Protein AF-A1SYW6-F1 (afdb_monomer_lite)

Organism: Psychromonas ingrahamii (strain DSM 17664 / CCUG 51855 / 37) (NCBI:txid357804)

Sequence (135 aa):
MPYLNKFKIRVLLLFGLIYPLYANTCDLEFDGSEFLEASYSKGISPGSTCYEINISKNLFFAFPDKPCELTFARSGWLNDGWDFKGIQGSGTFSTKISDTDFIVIIDATGGFRLNSIMLHSDADNCENTTLETVL

Structure (mmCIF, N/CA/C/O backbone):
data_AF-A1SYW6-F1
#
_entry.id   AF-A1SYW6-F1
#
loop_
_atom_site.group_PDB
_atom_site.id
_atom_site.type_symbol
_atom_site.label_atom_id
_atom_site.label_alt_id
_atom_site.label_comp_id
_atom_site.label_asym_id
_atom_site.label_entity_id
_atom_site.label_seq_id
_atom_site.pdbx_PDB_ins_code
_atom_site.Cartn_x
_atom_site.Cartn_y
_atom_site.Cartn_z
_atom_site.occupancy
_atom_site.B_iso_or_equiv
_atom_site.auth_seq_id
_atom_site.auth_comp_id
_atom_site.auth_asym_id
_atom_site.auth_atom_id
_atom_site.pdbx_PDB_model_num
ATOM 1 N N . MET A 1 1 ? 45.522 -65.855 -5.539 1.00 31.45 1 MET A N 1
ATOM 2 C CA . MET A 1 1 ? 46.461 -64.758 -5.877 1.00 31.45 1 MET A CA 1
ATOM 3 C C . MET A 1 1 ? 45.923 -64.012 -7.094 1.00 31.45 1 MET A C 1
ATOM 5 O O . MET A 1 1 ? 45.259 -64.648 -7.900 1.00 31.45 1 MET A O 1
ATOM 9 N N . PRO A 1 2 ? 46.063 -62.679 -7.146 1.00 42.75 2 PRO A N 1
ATOM 10 C CA . PRO A 1 2 ? 44.957 -61.768 -7.451 1.00 42.75 2 PRO A CA 1
ATOM 11 C C . PRO A 1 2 ? 45.132 -61.017 -8.776 1.00 42.75 2 PRO A C 1
ATOM 13 O O . PRO A 1 2 ? 46.255 -60.731 -9.156 1.00 42.75 2 PRO A O 1
ATOM 16 N N . TYR A 1 3 ? 44.035 -60.566 -9.389 1.00 38.16 3 TYR A N 1
ATOM 17 C CA . TYR A 1 3 ? 44.043 -59.358 -10.223 1.00 38.16 3 TYR A CA 1
ATOM 18 C C . TYR A 1 3 ? 42.747 -58.570 -9.985 1.00 38.16 3 TYR A C 1
ATOM 20 O O . TYR A 1 3 ? 41.747 -58.730 -10.677 1.00 38.16 3 TYR A O 1
ATOM 28 N N . LEU A 1 4 ? 42.771 -57.722 -8.949 1.00 38.44 4 LEU A N 1
ATOM 29 C CA . LEU A 1 4 ? 41.815 -56.627 -8.787 1.00 38.44 4 LEU A CA 1
ATOM 30 C C . LEU A 1 4 ? 42.115 -55.583 -9.869 1.00 38.44 4 LEU A C 1
ATOM 32 O O . LEU A 1 4 ? 43.133 -54.889 -9.809 1.00 38.44 4 LEU A O 1
ATOM 36 N N . ASN A 1 5 ? 41.227 -55.469 -10.852 1.00 40.34 5 ASN A N 1
ATOM 37 C CA . ASN A 1 5 ? 41.305 -54.434 -11.871 1.00 40.34 5 ASN A CA 1
ATOM 38 C C . ASN A 1 5 ? 40.892 -53.089 -11.250 1.00 40.34 5 ASN A C 1
ATOM 40 O O . ASN A 1 5 ? 39.724 -52.853 -10.943 1.00 40.34 5 ASN 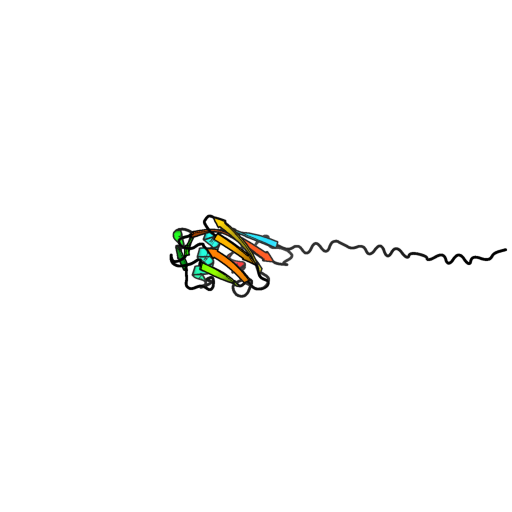A O 1
ATOM 44 N N . LYS A 1 6 ? 41.873 -52.209 -11.026 1.00 42.88 6 LYS A N 1
ATOM 45 C CA . LYS A 1 6 ? 41.666 -50.832 -10.563 1.00 42.88 6 LYS A CA 1
ATOM 46 C C . LYS A 1 6 ? 41.071 -50.001 -11.704 1.00 42.88 6 LYS A C 1
ATOM 48 O O . LYS A 1 6 ? 41.814 -49.427 -12.498 1.00 42.88 6 LYS A O 1
ATOM 53 N N . PHE A 1 7 ? 39.746 -49.895 -11.775 1.00 42.28 7 PHE A N 1
ATOM 54 C CA . PHE A 1 7 ? 39.101 -48.867 -12.591 1.00 42.28 7 PHE A CA 1
ATOM 55 C C . PHE A 1 7 ? 39.362 -47.494 -11.958 1.00 42.28 7 PHE A C 1
ATOM 57 O O . PHE A 1 7 ? 38.773 -47.121 -10.947 1.00 42.28 7 PHE A O 1
ATOM 64 N N . LYS A 1 8 ? 40.300 -46.745 -12.546 1.00 39.75 8 LYS A N 1
ATOM 65 C CA . LYS A 1 8 ? 40.496 -45.320 -12.267 1.00 39.75 8 LYS A CA 1
ATOM 66 C C . LYS A 1 8 ? 39.303 -44.554 -12.842 1.00 39.75 8 LYS A C 1
ATOM 68 O O . LYS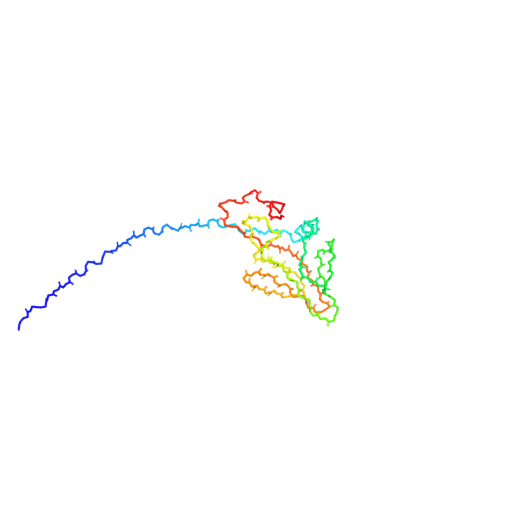 A 1 8 ? 39.295 -44.234 -14.027 1.00 39.75 8 LYS A O 1
ATOM 73 N N . ILE A 1 9 ? 38.316 -44.246 -12.006 1.00 48.34 9 ILE A N 1
ATOM 74 C CA . ILE A 1 9 ? 37.305 -43.233 -12.321 1.00 48.34 9 ILE A CA 1
ATOM 75 C C . ILE A 1 9 ? 38.034 -41.886 -12.339 1.00 48.34 9 ILE A C 1
ATOM 77 O O . ILE A 1 9 ? 38.449 -41.374 -11.301 1.00 48.34 9 ILE A O 1
ATOM 81 N N . ARG A 1 10 ? 38.256 -41.331 -13.535 1.00 44.59 10 ARG A N 1
ATOM 82 C CA . ARG A 1 10 ? 38.639 -39.925 -13.681 1.00 44.59 10 ARG A CA 1
ATOM 83 C C . ARG A 1 10 ? 37.391 -39.099 -13.391 1.00 44.59 10 ARG A C 1
ATOM 85 O O . ARG A 1 10 ? 36.528 -38.974 -14.252 1.00 44.59 10 ARG A O 1
ATOM 92 N N . VAL A 1 11 ? 37.289 -38.568 -12.176 1.00 45.53 11 VAL A N 1
ATOM 93 C CA . VAL A 1 11 ? 36.328 -37.508 -11.861 1.00 45.53 11 VAL A CA 1
ATOM 94 C C . VAL A 1 11 ? 36.771 -36.281 -12.653 1.00 45.53 11 VAL A C 1
ATOM 96 O O . VAL A 1 11 ? 37.758 -35.631 -12.312 1.00 45.53 11 VAL A O 1
ATOM 99 N N . LEU A 1 12 ? 36.097 -36.025 -13.773 1.00 43.56 12 LEU A N 1
ATOM 100 C CA . LEU A 1 12 ? 36.239 -34.781 -14.514 1.00 43.56 12 LEU A CA 1
ATOM 101 C C . LEU A 1 12 ? 35.531 -33.707 -13.675 1.00 43.56 12 LEU A C 1
ATOM 103 O O . LEU A 1 12 ? 34.309 -33.593 -13.705 1.00 43.56 12 LEU A O 1
ATOM 107 N N . LEU A 1 13 ? 36.294 -32.979 -12.858 1.00 44.84 13 LEU A N 1
ATOM 108 C CA . LEU A 1 13 ? 35.825 -31.758 -12.208 1.00 44.84 13 LEU A CA 1
ATOM 109 C C . LEU A 1 13 ? 35.569 -30.724 -13.310 1.00 44.84 13 LEU A C 1
ATOM 111 O O . LEU A 1 13 ? 36.469 -29.993 -13.718 1.00 44.84 13 LEU A O 1
ATOM 115 N N . LEU A 1 14 ? 34.339 -30.701 -13.823 1.00 47.22 14 LEU A N 1
ATOM 116 C CA . LEU A 1 14 ? 33.790 -29.537 -14.503 1.00 47.22 14 LEU A CA 1
ATOM 117 C C . LEU A 1 14 ? 33.709 -28.429 -13.450 1.00 47.22 14 LEU A C 1
ATOM 119 O O . LEU A 1 14 ? 32.717 -28.298 -12.739 1.00 47.22 14 LEU A O 1
ATOM 123 N N . PHE A 1 15 ? 34.782 -27.647 -13.336 1.00 47.81 15 PHE A N 1
ATOM 124 C CA . PHE A 1 15 ? 34.717 -26.300 -12.786 1.00 47.81 15 PHE A CA 1
ATOM 125 C C . PHE A 1 15 ? 33.886 -25.469 -13.763 1.00 47.81 15 PHE A C 1
ATOM 127 O O . PHE A 1 15 ? 34.411 -24.725 -14.588 1.00 47.81 15 PHE A O 1
ATOM 134 N N . GLY A 1 16 ? 32.567 -25.661 -13.716 1.00 46.59 16 GLY A N 1
ATOM 135 C CA . GLY A 1 16 ? 31.647 -24.658 -14.202 1.00 46.59 16 GLY A CA 1
ATOM 136 C C . GLY A 1 16 ? 31.947 -23.404 -13.402 1.00 46.59 16 GLY A C 1
ATOM 137 O O . GLY A 1 16 ? 31.764 -23.387 -12.186 1.00 46.59 16 GLY A O 1
ATOM 138 N N . LEU A 1 17 ? 32.478 -22.389 -14.077 1.00 43.84 17 LEU A N 1
ATOM 139 C CA . LEU A 1 17 ? 32.400 -21.012 -13.623 1.00 43.84 17 LEU A CA 1
ATOM 140 C C . LEU A 1 17 ? 30.913 -20.714 -13.427 1.00 43.84 17 LEU A C 1
ATOM 142 O O . LEU A 1 17 ? 30.220 -20.314 -14.359 1.00 43.84 17 LEU A O 1
ATOM 146 N N . ILE A 1 18 ? 30.406 -20.974 -12.224 1.00 55.03 18 ILE A N 1
ATOM 147 C CA . ILE A 1 18 ? 29.165 -20.378 -11.759 1.00 55.03 18 ILE A CA 1
ATOM 148 C C . ILE A 1 18 ? 29.550 -18.922 -11.528 1.00 55.03 18 ILE A C 1
ATOM 150 O O . ILE A 1 18 ? 29.971 -18.541 -10.438 1.00 55.03 18 ILE A O 1
ATOM 154 N N . TYR A 1 19 ? 29.520 -18.124 -12.595 1.00 44.75 19 TYR A N 1
ATOM 155 C CA . TYR A 1 19 ? 29.407 -16.690 -12.415 1.00 44.75 19 TYR A CA 1
ATOM 156 C C . TYR A 1 19 ? 28.160 -16.498 -11.554 1.00 44.75 19 TYR A C 1
ATOM 158 O O . TYR A 1 19 ? 27.106 -17.027 -11.927 1.00 44.75 19 TYR A O 1
ATOM 166 N N . PRO A 1 20 ? 28.243 -15.824 -10.395 1.00 45.50 20 PRO A N 1
ATOM 167 C CA . PRO A 1 20 ? 27.033 -15.335 -9.777 1.00 45.50 20 PRO A CA 1
ATOM 168 C C . PRO A 1 20 ? 26.398 -14.418 -10.821 1.00 45.50 20 PRO A C 1
ATOM 170 O O . PRO A 1 20 ? 26.920 -13.345 -11.122 1.00 45.50 20 PRO A O 1
ATOM 173 N N . LEU A 1 21 ? 25.318 -14.889 -11.444 1.00 46.44 21 LEU A N 1
ATOM 174 C CA . LEU A 1 21 ? 24.348 -14.013 -12.072 1.00 46.44 21 LEU A CA 1
ATOM 175 C C . LEU A 1 21 ? 23.796 -13.195 -10.908 1.00 46.44 21 LEU A C 1
ATOM 177 O O . LEU A 1 21 ? 22.861 -13.615 -10.232 1.00 46.44 21 LEU A O 1
ATOM 181 N N . TYR A 1 22 ? 24.462 -12.086 -10.595 1.00 47.91 22 TYR A N 1
ATOM 182 C CA . TYR A 1 22 ? 23.847 -11.014 -9.843 1.00 47.91 22 TYR A CA 1
ATOM 183 C C . TYR A 1 22 ? 22.736 -10.507 -10.756 1.00 47.91 22 TYR A C 1
ATOM 185 O O . TYR A 1 22 ? 22.972 -9.667 -11.618 1.00 47.91 22 TYR A O 1
ATOM 193 N N . ALA A 1 23 ? 21.556 -11.117 -10.650 1.00 52.03 23 ALA A N 1
ATOM 194 C CA . ALA A 1 23 ? 20.339 -10.455 -11.067 1.00 52.03 23 ALA A CA 1
ATOM 195 C C . ALA A 1 23 ? 20.288 -9.200 -10.199 1.00 52.03 23 ALA A C 1
ATOM 197 O O . ALA A 1 23 ? 20.143 -9.292 -8.977 1.00 52.03 23 ALA A O 1
ATOM 198 N N . ASN A 1 24 ? 20.582 -8.053 -10.803 1.00 66.56 24 ASN A N 1
ATOM 199 C CA . ASN A 1 24 ? 20.437 -6.783 -10.124 1.00 66.56 24 ASN A CA 1
ATOM 200 C C . ASN A 1 24 ? 18.934 -6.589 -9.977 1.00 66.56 24 ASN A C 1
ATOM 202 O O . ASN A 1 24 ? 18.261 -6.209 -10.921 1.00 66.56 24 ASN A O 1
ATOM 206 N N . THR A 1 25 ? 18.402 -6.960 -8.821 1.00 80.69 25 THR A N 1
ATOM 207 C CA . THR A 1 25 ? 17.014 -6.689 -8.482 1.00 80.69 25 THR A CA 1
ATOM 208 C C . THR A 1 25 ? 16.949 -5.377 -7.724 1.00 80.69 25 THR A C 1
ATOM 210 O O . THR A 1 25 ? 17.747 -5.148 -6.810 1.00 80.69 25 THR A O 1
ATOM 213 N N . CYS A 1 26 ? 15.976 -4.545 -8.052 1.00 88.44 26 CYS A N 1
ATOM 214 C CA . CYS A 1 26 ? 15.708 -3.312 -7.341 1.00 88.44 26 CYS A CA 1
ATOM 215 C C . CYS A 1 26 ? 14.625 -3.540 -6.297 1.00 88.44 26 CYS A C 1
ATOM 217 O O . CYS A 1 26 ? 13.491 -3.851 -6.645 1.00 88.44 26 CYS A O 1
ATOM 219 N N . ASP A 1 27 ? 14.956 -3.320 -5.029 1.00 91.25 27 ASP A N 1
ATOM 220 C CA . ASP A 1 27 ? 13.958 -3.079 -3.994 1.00 91.25 27 ASP A CA 1
ATOM 221 C C . ASP A 1 27 ? 13.951 -1.581 -3.693 1.00 91.25 27 ASP A C 1
ATOM 223 O O . ASP A 1 27 ? 14.961 -1.036 -3.243 1.00 91.25 27 ASP A O 1
ATOM 227 N N . LEU A 1 28 ? 12.828 -0.916 -3.951 1.00 92.88 28 LEU A N 1
ATOM 228 C CA . LEU A 1 28 ? 12.650 0.502 -3.663 1.00 92.88 28 LEU A CA 1
ATOM 229 C C . LEU A 1 28 ? 11.616 0.688 -2.563 1.00 92.88 28 LEU A C 1
ATOM 231 O O . LEU A 1 28 ? 10.537 0.097 -2.600 1.00 92.88 28 LEU A O 1
ATOM 235 N N . GLU A 1 29 ? 11.955 1.532 -1.597 1.00 94.69 29 GLU A N 1
ATOM 236 C CA . GLU A 1 29 ? 11.057 1.955 -0.533 1.00 94.69 29 GLU A CA 1
ATOM 237 C C . GLU A 1 29 ? 10.559 3.372 -0.832 1.00 94.69 29 GLU A C 1
ATOM 239 O O . GLU A 1 29 ? 11.360 4.284 -1.036 1.00 94.69 29 GLU A O 1
ATOM 244 N N . PHE A 1 30 ? 9.240 3.549 -0.866 1.00 94.44 30 PHE A N 1
ATOM 245 C CA . PHE A 1 30 ? 8.594 4.847 -1.059 1.00 94.44 30 PHE A CA 1
ATOM 246 C C . PHE A 1 30 ? 7.854 5.268 0.209 1.00 94.44 30 PHE A C 1
ATOM 248 O O . PHE A 1 30 ? 7.339 4.416 0.944 1.00 94.44 30 PHE A O 1
ATOM 255 N N . ASP A 1 31 ? 7.777 6.581 0.448 1.00 95.44 31 ASP A N 1
ATOM 256 C CA . ASP A 1 31 ? 6.991 7.136 1.549 1.00 95.44 31 ASP A CA 1
ATOM 257 C C . ASP A 1 31 ? 5.520 6.743 1.394 1.00 95.44 31 ASP A C 1
ATOM 259 O O . ASP A 1 31 ? 4.919 6.842 0.321 1.00 95.44 31 ASP A O 1
ATOM 263 N N . GLY A 1 32 ? 4.931 6.265 2.485 1.00 92.75 32 GLY A N 1
ATOM 264 C CA . GLY A 1 32 ? 3.572 5.754 2.472 1.00 92.75 32 GLY A CA 1
ATOM 265 C C . GLY A 1 32 ? 2.506 6.825 2.248 1.00 92.75 32 GLY A C 1
ATOM 266 O O . GLY A 1 32 ? 1.461 6.528 1.672 1.00 92.75 32 GLY A O 1
ATOM 267 N N . SER A 1 33 ? 2.765 8.067 2.659 1.00 92.69 33 SER A N 1
ATOM 268 C CA . SER A 1 33 ? 1.849 9.191 2.442 1.00 92.69 33 SER A CA 1
ATOM 269 C C . SER A 1 33 ? 1.860 9.596 0.969 1.00 92.69 33 SER A C 1
ATOM 271 O O . SER A 1 33 ? 0.794 9.719 0.368 1.00 92.69 33 SER A O 1
ATOM 273 N N . GLU A 1 34 ? 3.050 9.713 0.370 1.00 93.50 34 GLU A N 1
ATOM 274 C CA . GLU A 1 34 ? 3.206 9.987 -1.067 1.00 93.50 34 GLU A CA 1
ATOM 275 C C . GLU A 1 34 ? 2.561 8.886 -1.917 1.00 93.50 34 GLU A C 1
ATOM 277 O O . GLU A 1 34 ? 1.802 9.168 -2.848 1.00 93.50 34 GLU A O 1
ATOM 282 N N . PHE A 1 35 ? 2.797 7.621 -1.553 1.00 91.88 35 PHE A N 1
ATOM 283 C CA . PHE A 1 35 ? 2.160 6.470 -2.185 1.00 91.88 35 PHE A CA 1
ATOM 284 C C . PHE A 1 35 ? 0.634 6.551 -2.138 1.00 91.88 35 PHE A C 1
ATOM 286 O O . PHE A 1 35 ? -0.038 6.324 -3.149 1.00 91.88 35 PHE A O 1
ATOM 293 N N . LEU A 1 36 ? 0.082 6.860 -0.964 1.00 90.69 36 LEU A N 1
ATOM 294 C CA . LEU A 1 36 ? -1.357 6.930 -0.751 1.00 90.69 36 LEU A CA 1
ATOM 295 C C . LEU A 1 36 ? -1.999 8.044 -1.582 1.00 90.69 36 LEU A C 1
ATOM 297 O O . LEU A 1 36 ? -3.029 7.817 -2.218 1.00 90.69 36 LEU A O 1
ATOM 301 N N . GLU A 1 37 ? -1.388 9.227 -1.601 1.00 91.69 37 GLU A N 1
ATOM 302 C CA . GLU A 1 37 ? -1.852 10.363 -2.398 1.00 91.69 37 GLU A CA 1
ATOM 303 C C . GLU A 1 37 ? -1.820 10.049 -3.899 1.00 91.69 37 GLU A C 1
ATOM 305 O O . GLU A 1 37 ? -2.823 10.240 -4.596 1.00 91.69 37 GLU A O 1
ATOM 310 N N . ALA A 1 38 ? -0.703 9.504 -4.391 1.00 91.56 38 ALA A N 1
ATOM 311 C CA . ALA A 1 38 ? -0.545 9.147 -5.796 1.00 91.5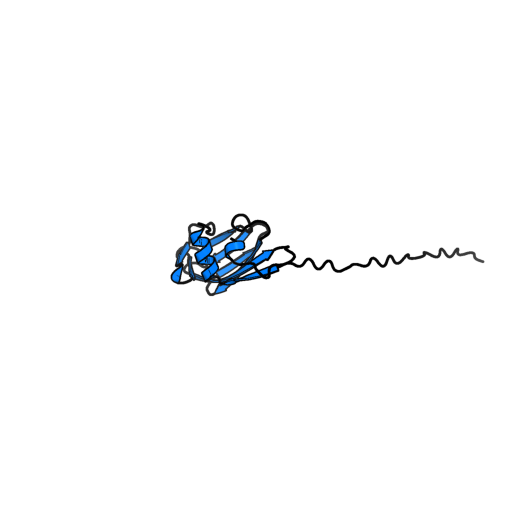6 38 ALA A CA 1
ATOM 312 C C . ALA A 1 38 ? -1.544 8.059 -6.222 1.00 91.56 38 ALA A C 1
ATOM 314 O O . ALA A 1 38 ? -2.235 8.218 -7.232 1.00 91.56 38 ALA A O 1
ATOM 315 N N . SER A 1 39 ? -1.692 7.002 -5.419 1.00 88.31 39 SER A N 1
ATOM 316 C CA . SER A 1 39 ? -2.640 5.909 -5.672 1.00 88.31 39 SER A CA 1
ATOM 317 C C . SER A 1 39 ? -4.079 6.415 -5.721 1.00 88.31 39 SER A C 1
ATOM 319 O O . SER A 1 39 ? -4.804 6.129 -6.675 1.00 88.31 39 SER A O 1
ATOM 321 N N . TYR A 1 40 ? -4.476 7.247 -4.752 1.00 87.69 40 TYR A N 1
ATOM 322 C CA . TYR A 1 40 ? -5.815 7.831 -4.711 1.00 87.69 40 TYR A CA 1
ATOM 323 C C . TYR A 1 40 ? -6.095 8.704 -5.943 1.00 87.69 40 TYR A C 1
ATOM 325 O O . TYR A 1 40 ? -7.170 8.605 -6.534 1.00 87.69 40 TYR A O 1
ATOM 333 N N . SER A 1 41 ? -5.117 9.504 -6.387 1.00 89.75 41 SER A N 1
ATOM 334 C CA . SER A 1 41 ? -5.250 10.333 -7.595 1.00 89.75 41 SER A CA 1
ATOM 335 C C . SER A 1 41 ? -5.449 9.511 -8.878 1.00 89.75 41 SER A C 1
ATOM 337 O O . SER A 1 41 ? -6.143 9.953 -9.794 1.00 89.75 41 SER A O 1
ATOM 339 N N . LYS A 1 42 ? -4.895 8.292 -8.916 1.00 88.81 42 LYS A N 1
ATOM 340 C CA . LYS A 1 42 ? -5.019 7.324 -10.015 1.00 88.81 42 LYS A CA 1
ATOM 341 C C . LYS A 1 42 ? -6.234 6.395 -9.882 1.00 88.81 42 LYS A C 1
ATOM 343 O O . LYS A 1 42 ? -6.453 5.552 -10.747 1.00 88.81 42 LYS A O 1
ATOM 348 N N . GLY A 1 43 ? -7.037 6.536 -8.823 1.00 86.94 43 GLY A N 1
ATOM 349 C CA . GLY A 1 43 ? -8.169 5.646 -8.545 1.00 86.94 43 GLY A CA 1
ATOM 350 C C . GLY A 1 43 ? -7.757 4.238 -8.100 1.00 86.94 43 GLY A C 1
ATOM 351 O O . GLY A 1 43 ? -8.576 3.320 -8.134 1.00 86.94 43 GLY A O 1
ATOM 352 N N . ILE A 1 44 ? -6.503 4.060 -7.678 1.00 86.19 44 ILE A N 1
ATOM 353 C CA . ILE A 1 44 ? -5.984 2.808 -7.133 1.00 86.19 44 ILE A CA 1
ATOM 354 C C . ILE A 1 44 ? -6.341 2.760 -5.648 1.00 86.19 44 ILE A C 1
ATOM 356 O O . ILE A 1 44 ? -5.970 3.633 -4.864 1.00 86.19 44 ILE A O 1
ATOM 360 N N . SER A 1 45 ? -7.077 1.726 -5.253 1.00 81.88 45 SER A N 1
ATOM 361 C CA . SER A 1 45 ? -7.459 1.489 -3.862 1.00 81.88 45 SER A CA 1
ATOM 362 C C . SER A 1 45 ? -7.474 -0.010 -3.574 1.00 81.88 45 SER A C 1
ATOM 364 O O . SER A 1 45 ? -7.748 -0.799 -4.483 1.00 81.88 45 SER A O 1
ATOM 366 N N . PRO A 1 46 ? -7.178 -0.430 -2.333 1.00 86.19 46 PRO A N 1
ATOM 367 C CA . PRO A 1 46 ? -7.321 -1.827 -1.971 1.00 86.19 46 PRO A CA 1
ATOM 368 C C . PRO A 1 46 ? -8.791 -2.246 -2.030 1.00 86.19 46 PRO A C 1
ATOM 370 O O . PRO A 1 46 ? -9.697 -1.489 -1.663 1.00 86.19 46 PRO A O 1
ATOM 373 N N . GLY A 1 47 ? -9.019 -3.486 -2.453 1.00 84.38 47 GLY A N 1
ATOM 374 C CA . GLY A 1 47 ? -10.347 -4.078 -2.498 1.00 84.38 47 GLY A CA 1
ATOM 375 C C . GLY A 1 47 ? -10.865 -4.332 -1.088 1.00 84.38 47 GLY A C 1
ATOM 376 O O . GLY A 1 47 ? -10.383 -5.240 -0.417 1.00 84.38 47 GLY A O 1
ATOM 377 N N . SER A 1 48 ? -11.829 -3.526 -0.634 1.00 83.62 48 SER A N 1
ATOM 378 C CA . SER A 1 48 ? -12.585 -3.744 0.604 1.00 83.62 48 SER A CA 1
ATOM 379 C C . SER A 1 48 ? -13.735 -2.739 0.745 1.00 83.62 48 SER A C 1
ATOM 381 O O . SER A 1 48 ? -13.727 -1.686 0.113 1.00 83.62 48 SER A O 1
ATOM 383 N N . THR A 1 49 ? -14.717 -3.035 1.601 1.00 83.00 49 THR A N 1
ATOM 384 C CA . THR A 1 49 ? -15.834 -2.122 1.929 1.00 83.00 49 THR A CA 1
ATOM 385 C C . THR A 1 49 ? -15.946 -1.819 3.425 1.00 83.00 49 THR A C 1
ATOM 387 O O . THR A 1 49 ? -16.929 -1.221 3.853 1.00 83.00 49 THR A O 1
ATOM 390 N N . CYS A 1 50 ? -15.001 -2.289 4.246 1.00 88.94 50 CYS A N 1
ATOM 391 C CA . CYS A 1 50 ? -15.066 -2.193 5.711 1.00 88.94 50 CYS A CA 1
ATOM 392 C C . CYS A 1 50 ? -14.121 -1.145 6.314 1.00 88.94 50 CYS A C 1
ATOM 394 O O . CYS A 1 50 ? -13.853 -1.184 7.517 1.00 88.94 50 CYS A O 1
ATOM 396 N N . TYR A 1 51 ? -13.604 -0.243 5.483 1.00 90.25 51 TYR A N 1
ATOM 397 C CA . TYR A 1 51 ? -12.642 0.770 5.880 1.00 90.25 51 TYR A CA 1
ATOM 398 C C . TYR A 1 51 ? -12.966 2.127 5.277 1.00 90.25 51 TYR A C 1
ATOM 400 O O . TYR A 1 51 ? -13.649 2.234 4.259 1.00 90.25 51 TYR A O 1
ATOM 408 N N . GLU A 1 52 ? -12.390 3.147 5.888 1.00 90.19 52 GLU A N 1
ATOM 409 C CA . GLU A 1 52 ? -12.290 4.487 5.336 1.00 90.19 52 GLU A CA 1
ATOM 410 C C . GLU A 1 52 ? -10.831 4.950 5.387 1.00 90.19 52 GLU A C 1
ATOM 412 O O . GLU A 1 52 ? -10.020 4.470 6.190 1.00 90.19 52 GLU A O 1
ATOM 417 N N . ILE A 1 53 ? -10.498 5.899 4.511 1.00 89.94 53 ILE A N 1
ATOM 418 C CA . ILE A 1 53 ? -9.165 6.491 4.425 1.00 89.94 53 ILE A CA 1
ATOM 419 C C . ILE A 1 53 ? -9.260 7.987 4.694 1.00 89.94 53 ILE A C 1
ATOM 421 O O . ILE A 1 53 ? -10.035 8.706 4.066 1.00 89.94 53 ILE A O 1
ATOM 425 N N . ASN A 1 54 ? -8.403 8.476 5.582 1.00 91.56 54 ASN A N 1
ATOM 426 C CA . ASN A 1 54 ? -8.115 9.890 5.728 1.00 91.56 54 ASN A CA 1
ATOM 427 C C . ASN A 1 54 ? -6.747 10.189 5.101 1.00 91.56 54 ASN A C 1
ATOM 429 O O . ASN A 1 54 ? -5.714 10.010 5.749 1.00 91.56 54 ASN A O 1
ATOM 433 N N . ILE A 1 55 ? -6.759 10.635 3.840 1.00 89.19 55 ILE A N 1
ATOM 434 C CA . ILE A 1 55 ? -5.551 10.883 3.034 1.00 89.19 55 ILE A CA 1
ATOM 435 C C . ILE A 1 55 ? -4.617 11.888 3.718 1.00 89.19 55 ILE A C 1
ATOM 437 O O . ILE A 1 55 ? -3.446 11.593 3.920 1.00 89.19 55 ILE A O 1
ATOM 441 N N . SER A 1 56 ? -5.144 13.021 4.196 1.00 88.81 56 SER A N 1
ATOM 442 C CA . SER A 1 56 ? -4.330 14.074 4.827 1.00 88.81 56 SER A CA 1
ATOM 443 C C . SER A 1 56 ? -3.685 13.665 6.153 1.00 88.81 56 SER A C 1
ATOM 445 O O . SER A 1 56 ? -2.779 14.340 6.638 1.00 88.81 56 SER A O 1
ATOM 447 N N . LYS A 1 57 ? -4.155 12.575 6.766 1.00 90.06 57 LYS A N 1
ATOM 448 C CA . LYS A 1 57 ? -3.579 11.995 7.985 1.00 90.06 57 LYS A CA 1
ATOM 449 C C . LYS A 1 57 ? -2.838 10.687 7.736 1.00 90.06 57 LYS A C 1
ATOM 451 O O . LYS A 1 57 ? -2.382 10.097 8.719 1.00 90.06 57 LYS A O 1
ATOM 456 N N . ASN A 1 58 ? -2.777 10.230 6.482 1.00 91.88 58 ASN A N 1
ATOM 457 C CA . ASN A 1 58 ? -2.251 8.928 6.095 1.00 91.88 58 ASN A CA 1
ATOM 458 C C . ASN A 1 58 ? -2.769 7.813 7.022 1.00 91.88 58 ASN A C 1
ATOM 460 O O . ASN A 1 58 ? -2.014 7.117 7.700 1.00 91.88 58 ASN A O 1
ATOM 464 N N . LEU A 1 59 ? -4.095 7.739 7.159 1.00 91.19 59 LEU A N 1
ATOM 465 C CA . LEU A 1 59 ? -4.751 6.865 8.126 1.00 91.19 59 LEU A CA 1
ATOM 466 C C . LEU A 1 59 ? -5.850 6.049 7.458 1.00 91.19 59 LEU A C 1
ATOM 468 O O . LEU A 1 59 ? -6.828 6.606 6.966 1.00 91.19 59 LEU A O 1
ATOM 472 N N . PHE A 1 60 ? -5.716 4.733 7.546 1.00 90.75 60 PHE A N 1
ATOM 473 C CA . PHE A 1 60 ? -6.772 3.767 7.284 1.00 90.75 60 PHE A CA 1
ATOM 474 C C . PHE A 1 60 ? -7.450 3.422 8.607 1.00 90.75 60 PHE A C 1
ATOM 476 O O . PHE A 1 60 ? -6.765 3.200 9.611 1.00 90.75 60 PHE A O 1
ATOM 483 N N . PHE A 1 61 ? -8.777 3.351 8.629 1.00 89.81 61 PHE A N 1
ATOM 484 C CA . PHE A 1 61 ? -9.517 2.916 9.810 1.00 89.81 61 PHE A CA 1
ATOM 485 C C . PHE A 1 61 ? -10.607 1.916 9.450 1.00 89.81 61 PHE A C 1
ATOM 487 O O . PHE A 1 61 ? -11.294 2.076 8.444 1.00 89.81 61 PHE A O 1
ATOM 494 N N . ALA A 1 62 ? -10.744 0.879 10.276 1.00 88.56 62 ALA A N 1
ATOM 495 C CA . ALA A 1 62 ? -11.777 -0.135 10.120 1.00 88.56 62 ALA A CA 1
ATOM 496 C C . ALA A 1 62 ? -13.074 0.299 10.813 1.00 88.56 62 ALA A C 1
ATOM 498 O O . ALA A 1 62 ? -13.050 0.910 11.886 1.00 88.56 62 ALA A O 1
ATOM 499 N N . PHE A 1 63 ? -14.216 -0.068 10.233 1.00 83.06 63 PHE A N 1
ATOM 500 C CA . PHE A 1 63 ? -15.505 0.080 10.904 1.00 83.06 63 PHE A CA 1
ATOM 501 C C . PHE A 1 63 ? -15.590 -0.807 12.163 1.00 83.06 63 PHE A C 1
ATOM 503 O O . PHE A 1 63 ? -14.966 -1.869 12.220 1.00 83.06 63 PHE A O 1
ATOM 510 N N . PRO A 1 64 ? -16.334 -0.379 13.200 1.00 71.62 64 PRO A N 1
ATOM 511 C CA . PRO A 1 64 ? -16.206 -0.907 14.563 1.00 71.62 64 PRO A CA 1
ATOM 512 C C . PRO A 1 64 ? -16.616 -2.377 14.743 1.00 71.62 64 PRO A C 1
ATOM 514 O O . PRO A 1 64 ? -16.276 -2.982 15.757 1.00 71.62 64 PRO A O 1
ATOM 517 N N . ASP A 1 65 ? -17.324 -2.962 13.781 1.00 78.50 65 ASP A N 1
ATOM 518 C CA . ASP A 1 65 ? -18.052 -4.215 13.994 1.00 78.50 65 ASP A CA 1
ATOM 519 C C . ASP A 1 65 ? -17.183 -5.472 13.815 1.00 78.50 65 ASP A C 1
ATOM 521 O O . ASP A 1 65 ? -17.522 -6.538 14.333 1.00 78.50 65 ASP A O 1
ATOM 525 N N . LYS A 1 66 ? -16.081 -5.380 13.055 1.00 83.88 66 LYS A N 1
ATOM 526 C CA . LYS A 1 66 ? -15.197 -6.515 12.737 1.00 83.88 66 LYS A CA 1
ATOM 527 C C . LYS A 1 66 ? -13.833 -6.057 12.207 1.00 83.88 66 LYS A C 1
ATOM 529 O O . LYS A 1 66 ? -13.741 -4.946 11.687 1.00 83.88 66 LYS A O 1
ATOM 534 N N . PRO A 1 67 ? -12.791 -6.911 12.279 1.00 89.38 67 PRO A N 1
ATOM 535 C CA . PRO A 1 67 ? -11.548 -6.667 11.560 1.00 89.38 67 PRO A CA 1
ATOM 536 C C . PRO A 1 67 ? -11.815 -6.443 10.071 1.00 89.38 67 PRO A C 1
ATOM 538 O O . PRO A 1 67 ? -12.708 -7.076 9.494 1.00 89.38 67 PRO A O 1
ATOM 541 N N . CYS A 1 68 ? -11.039 -5.555 9.459 1.00 92.31 68 CYS A N 1
ATOM 542 C CA . CYS A 1 68 ? -11.152 -5.251 8.044 1.00 92.31 68 CYS A CA 1
ATOM 543 C C . CYS A 1 68 ? -9.935 -5.752 7.277 1.00 92.31 68 CYS A C 1
ATOM 545 O O . CYS A 1 68 ? -8.807 -5.380 7.592 1.00 92.31 68 CYS A O 1
ATOM 547 N N . GLU A 1 69 ? -10.175 -6.579 6.264 1.00 93.19 69 GLU A N 1
ATOM 548 C CA . GLU A 1 69 ? -9.144 -7.025 5.333 1.00 93.19 69 GLU A CA 1
ATOM 549 C C . GLU A 1 69 ? -9.116 -6.071 4.133 1.00 93.19 69 GLU A C 1
ATOM 551 O O . GLU A 1 69 ? -10.141 -5.839 3.486 1.00 93.19 69 GLU A O 1
ATOM 556 N N . LEU A 1 70 ? -7.948 -5.490 3.872 1.00 90.81 70 LEU A N 1
ATOM 557 C CA . LEU A 1 70 ? -7.637 -4.681 2.701 1.00 90.81 70 LEU A CA 1
ATOM 558 C C . LEU A 1 70 ? -6.764 -5.517 1.778 1.00 90.81 70 LEU A C 1
ATOM 560 O O . LEU A 1 70 ? -5.625 -5.832 2.129 1.00 90.81 70 LEU A O 1
ATOM 564 N N . THR A 1 71 ? -7.289 -5.872 0.612 1.00 90.12 71 THR A N 1
ATOM 565 C CA . THR A 1 71 ? -6.547 -6.663 -0.370 1.00 90.12 71 THR A CA 1
ATOM 566 C C . THR A 1 71 ? -5.911 -5.743 -1.401 1.00 90.12 71 THR A C 1
ATOM 568 O O . THR A 1 71 ? -6.605 -5.060 -2.155 1.00 90.12 71 THR A O 1
ATOM 571 N N . PHE A 1 72 ? -4.585 -5.742 -1.439 1.00 85.81 72 PHE A N 1
ATOM 572 C CA . PHE A 1 72 ? -3.784 -5.133 -2.488 1.00 85.81 72 PHE A CA 1
ATOM 573 C C . PHE A 1 72 ? -3.367 -6.248 -3.440 1.00 85.81 72 PHE A C 1
ATOM 575 O O . PHE A 1 72 ? -2.658 -7.168 -3.031 1.00 85.81 72 PHE A O 1
ATOM 582 N N . ALA A 1 73 ? -3.806 -6.183 -4.696 1.00 82.50 73 ALA A N 1
ATOM 583 C CA . ALA A 1 73 ? -3.293 -7.101 -5.707 1.00 82.50 73 ALA A CA 1
ATOM 584 C C . ALA A 1 73 ? -1.769 -6.934 -5.801 1.00 82.50 73 ALA A C 1
ATOM 586 O O . ALA A 1 73 ? -1.255 -5.828 -5.650 1.00 82.50 73 ALA A O 1
ATOM 587 N N . ARG A 1 74 ? -1.017 -8.004 -6.026 1.00 81.25 74 A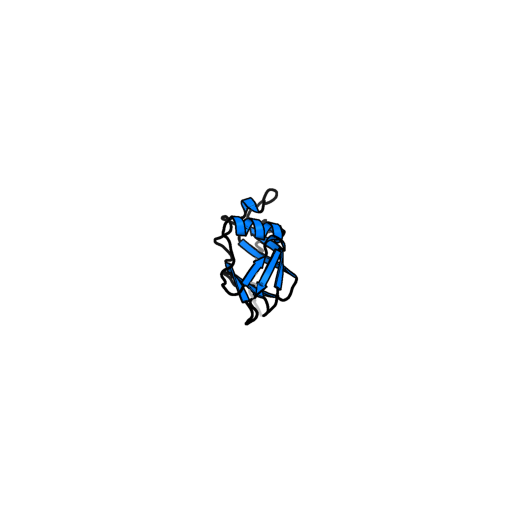RG A N 1
ATOM 588 C CA . ARG A 1 74 ? 0.444 -7.906 -6.148 1.00 81.25 74 ARG A CA 1
ATOM 589 C C . ARG A 1 74 ? 0.873 -7.219 -7.449 1.00 81.25 74 ARG A C 1
ATOM 591 O O . ARG A 1 74 ? 1.941 -6.614 -7.495 1.00 81.25 74 ARG A O 1
ATOM 598 N N . SER A 1 75 ? 0.008 -7.284 -8.462 1.00 75.88 75 SER A N 1
ATOM 599 C CA . SER A 1 75 ? 0.184 -6.713 -9.795 1.00 75.88 75 SER A CA 1
ATOM 600 C C . SER A 1 75 ? -1.133 -6.129 -10.334 1.00 75.88 75 SER A C 1
ATOM 602 O O . SER A 1 75 ? -2.204 -6.324 -9.756 1.00 75.88 75 SER A O 1
ATOM 604 N N . GLY A 1 76 ? -1.061 -5.382 -11.440 1.00 76.62 76 GLY A N 1
ATOM 605 C CA . GLY A 1 76 ? -2.235 -4.847 -12.150 1.00 76.62 76 GLY A CA 1
ATOM 606 C C . GLY A 1 76 ? -2.600 -3.390 -11.842 1.00 76.62 76 GLY A C 1
ATOM 607 O O . GLY A 1 76 ? -3.472 -2.836 -12.506 1.00 76.62 76 GLY A O 1
ATOM 608 N N . TRP A 1 77 ? -1.927 -2.762 -10.879 1.00 84.69 77 TRP A N 1
ATOM 609 C CA . TRP A 1 77 ? -1.991 -1.314 -10.614 1.00 84.69 77 TRP A CA 1
ATOM 610 C C . TRP A 1 77 ? -0.602 -0.653 -10.579 1.00 84.69 77 TRP A C 1
ATOM 612 O O . TRP A 1 77 ? -0.496 0.546 -10.345 1.00 84.69 77 TRP A O 1
ATOM 622 N N . LEU A 1 78 ? 0.444 -1.446 -10.819 1.00 88.81 78 LEU A N 1
ATOM 623 C CA . LEU A 1 78 ? 1.821 -1.018 -11.048 1.00 88.81 78 LEU A CA 1
ATOM 624 C C . LEU A 1 78 ? 2.114 -1.082 -12.553 1.00 88.81 78 LEU A C 1
ATOM 626 O O . LEU A 1 78 ? 1.525 -1.909 -13.256 1.00 88.81 78 LEU A O 1
ATOM 630 N N . ASN A 1 79 ? 3.037 -0.252 -13.034 1.00 89.44 79 ASN A N 1
ATOM 631 C CA . ASN A 1 79 ? 3.572 -0.348 -14.390 1.00 89.44 79 ASN A CA 1
ATOM 632 C C . ASN A 1 79 ? 4.319 -1.673 -14.602 1.00 89.44 79 ASN A C 1
ATOM 634 O O . ASN A 1 79 ? 4.836 -2.278 -13.660 1.00 89.44 79 ASN A O 1
ATOM 638 N N . ASP A 1 80 ? 4.400 -2.103 -15.863 1.00 86.00 80 ASP A N 1
ATOM 639 C CA . ASP A 1 80 ? 5.041 -3.361 -16.250 1.00 86.00 80 ASP A CA 1
ATOM 640 C C . ASP A 1 80 ? 6.463 -3.485 -15.671 1.00 86.00 80 ASP A C 1
ATOM 642 O O . ASP A 1 80 ? 7.284 -2.571 -15.778 1.00 86.00 80 ASP A O 1
ATOM 646 N N . GLY A 1 81 ? 6.760 -4.646 -15.080 1.00 87.25 81 GLY A N 1
ATOM 647 C CA . GLY A 1 81 ? 8.066 -4.948 -14.486 1.00 87.25 81 GLY A CA 1
ATOM 648 C C . GLY A 1 81 ? 8.222 -4.545 -13.018 1.00 87.25 81 GLY A C 1
ATOM 649 O O . GLY A 1 81 ? 9.322 -4.692 -12.482 1.00 87.25 81 GLY A O 1
ATOM 650 N N . TRP A 1 82 ? 7.153 -4.069 -12.373 1.00 90.06 82 TRP A N 1
ATOM 651 C CA . TRP A 1 82 ? 7.109 -3.801 -10.938 1.00 90.06 82 TRP A CA 1
ATOM 652 C C . TRP A 1 82 ? 6.129 -4.716 -10.216 1.00 90.06 82 TRP A C 1
ATOM 654 O O . TRP A 1 82 ? 4.991 -4.898 -10.643 1.00 90.06 82 TRP A O 1
ATOM 664 N N . ASP A 1 83 ? 6.567 -5.222 -9.070 1.00 89.19 83 ASP A N 1
ATOM 665 C CA . ASP A 1 83 ? 5.769 -6.031 -8.165 1.00 89.19 83 ASP A CA 1
ATOM 666 C C . ASP A 1 83 ? 5.711 -5.407 -6.778 1.00 89.19 83 ASP A C 1
ATOM 668 O O . ASP A 1 83 ? 6.685 -4.866 -6.245 1.00 89.19 83 ASP A O 1
ATOM 672 N N . PHE A 1 84 ? 4.560 -5.553 -6.137 1.00 88.94 84 PHE A N 1
ATOM 673 C CA . PHE A 1 84 ? 4.424 -5.209 -4.737 1.00 88.94 84 PHE A CA 1
ATOM 674 C C . PHE A 1 84 ? 5.177 -6.222 -3.851 1.00 88.94 84 PHE A C 1
ATOM 676 O O . PHE A 1 84 ? 4.989 -7.435 -3.984 1.00 88.94 84 PHE A O 1
ATOM 683 N N . LYS A 1 85 ? 5.993 -5.739 -2.901 1.00 88.56 85 LYS A N 1
ATOM 684 C CA . LYS A 1 85 ? 6.774 -6.590 -1.982 1.00 88.56 85 LYS A CA 1
ATOM 685 C C . LYS A 1 85 ? 6.302 -6.523 -0.530 1.00 88.56 85 LYS A C 1
ATOM 687 O O . LYS A 1 85 ? 6.331 -7.538 0.166 1.00 88.56 85 LYS A O 1
ATOM 692 N N . GLY A 1 86 ? 5.876 -5.358 -0.050 1.00 88.88 86 GLY A N 1
ATOM 693 C CA . GLY A 1 86 ? 5.403 -5.218 1.327 1.00 88.88 86 GLY A CA 1
ATOM 694 C C . GLY A 1 86 ? 5.038 -3.793 1.717 1.00 88.88 86 GLY A C 1
ATOM 695 O O . GLY A 1 86 ? 5.321 -2.846 0.992 1.00 88.88 86 GLY A O 1
ATOM 696 N N . ILE A 1 87 ? 4.444 -3.651 2.901 1.00 90.75 87 ILE A N 1
ATOM 697 C CA . ILE A 1 87 ? 4.265 -2.357 3.564 1.00 90.75 87 ILE A CA 1
ATOM 698 C C . ILE A 1 87 ? 4.888 -2.372 4.953 1.00 90.75 87 ILE A C 1
ATOM 700 O O . ILE A 1 87 ? 4.958 -3.416 5.608 1.00 90.75 87 ILE A O 1
ATOM 704 N N . GLN A 1 88 ? 5.226 -1.186 5.438 1.00 92.06 88 GLN A N 1
ATOM 705 C CA . GLN A 1 88 ? 5.474 -0.925 6.845 1.00 92.06 88 GLN A CA 1
ATOM 706 C C . GLN A 1 88 ? 4.514 0.143 7.348 1.00 92.06 88 GLN A C 1
ATOM 708 O O . GLN A 1 88 ? 4.079 1.030 6.614 1.00 92.06 88 GLN A O 1
ATOM 713 N N . GLY A 1 89 ? 4.200 0.092 8.634 1.00 92.44 89 GLY A N 1
ATOM 714 C CA . GLY A 1 89 ? 3.370 1.114 9.235 1.00 92.44 89 GLY A CA 1
ATOM 715 C C . GLY A 1 89 ? 3.187 0.950 10.724 1.00 92.44 89 GLY A C 1
ATOM 716 O O . GLY A 1 89 ? 3.828 0.119 11.367 1.00 92.44 89 GLY A O 1
ATOM 717 N N . SER A 1 90 ? 2.311 1.779 11.275 1.00 92.50 90 SER A N 1
ATOM 718 C CA . SER A 1 90 ? 2.038 1.839 12.708 1.00 92.50 90 SER A CA 1
ATOM 719 C C . SER A 1 90 ? 0.545 1.730 12.995 1.00 92.50 90 SER A C 1
ATOM 721 O O . SER A 1 90 ? -0.285 2.156 12.193 1.00 92.50 90 SER A O 1
ATOM 723 N N . GLY A 1 91 ? 0.203 1.168 14.154 1.00 90.81 91 GLY A N 1
ATOM 724 C CA . GLY A 1 91 ? -1.178 0.979 14.590 1.00 90.81 91 GLY A CA 1
ATOM 725 C C . GLY A 1 91 ? -1.483 -0.470 14.955 1.00 90.81 91 GLY A C 1
ATOM 726 O O . GLY A 1 91 ? -0.583 -1.237 15.292 1.00 90.81 91 GLY A O 1
ATOM 727 N N . THR A 1 92 ? -2.761 -0.825 14.901 1.00 90.62 92 THR A N 1
ATOM 728 C CA . THR A 1 92 ? -3.281 -2.157 15.243 1.00 90.62 92 THR A CA 1
ATOM 729 C C . THR A 1 92 ? -3.657 -2.886 13.960 1.00 90.62 92 THR A C 1
ATOM 731 O O . THR A 1 92 ? -4.796 -2.799 13.487 1.00 90.62 92 THR A O 1
ATOM 734 N N . PHE A 1 93 ? -2.662 -3.526 13.352 1.00 92.06 93 PHE A N 1
ATOM 735 C CA . PHE A 1 93 ? -2.831 -4.273 12.115 1.00 92.06 93 PHE A CA 1
ATOM 736 C C . PHE A 1 93 ? -1.908 -5.488 12.064 1.00 92.06 93 PHE A C 1
ATOM 738 O O . PHE A 1 93 ? -0.906 -5.572 12.775 1.00 92.06 93 PHE A O 1
ATOM 745 N N . SER A 1 94 ? -2.233 -6.412 11.171 1.00 91.44 94 SER A N 1
ATOM 746 C CA . SER A 1 94 ? -1.362 -7.511 10.763 1.00 91.44 94 SER A CA 1
ATOM 747 C C . SER A 1 94 ? -1.347 -7.630 9.242 1.00 91.44 94 SER A C 1
ATOM 749 O O . SER A 1 94 ? -2.177 -7.033 8.554 1.00 91.44 94 SER A O 1
ATOM 751 N N . THR A 1 95 ? -0.387 -8.374 8.701 1.00 91.62 95 THR A N 1
ATOM 752 C CA . THR A 1 95 ? -0.238 -8.565 7.255 1.00 91.62 95 THR A CA 1
ATOM 753 C C . THR A 1 95 ? -0.202 -10.047 6.907 1.00 91.62 95 THR A C 1
ATOM 755 O O . THR A 1 95 ? 0.296 -10.876 7.672 1.00 91.62 95 THR A O 1
ATOM 758 N N . LYS A 1 96 ? -0.753 -10.392 5.744 1.00 91.25 96 LYS A N 1
ATOM 759 C CA . LYS A 1 96 ? -0.645 -11.717 5.129 1.00 91.25 96 LYS A CA 1
ATOM 760 C C . LYS A 1 96 ? -0.209 -11.545 3.681 1.00 91.25 96 LYS A C 1
ATOM 762 O O . LYS A 1 96 ? -0.680 -10.641 3.000 1.00 91.25 96 LYS A O 1
ATOM 767 N N . ILE A 1 97 ? 0.672 -12.424 3.221 1.00 84.88 97 ILE A N 1
ATOM 768 C CA . ILE A 1 97 ? 1.180 -12.425 1.847 1.00 84.88 97 ILE A CA 1
ATOM 769 C C . ILE A 1 97 ? 0.743 -13.731 1.191 1.00 84.88 97 ILE A C 1
ATOM 771 O O . ILE A 1 97 ? 0.932 -14.800 1.775 1.00 84.88 97 ILE A O 1
ATOM 775 N N . SER A 1 98 ? 0.156 -13.641 0.002 1.00 85.12 98 SER A N 1
ATOM 776 C CA . SER A 1 98 ? -0.075 -14.767 -0.901 1.00 85.12 98 SER A CA 1
ATOM 777 C C . SER A 1 98 ? 0.735 -14.578 -2.190 1.00 85.12 98 SER A C 1
ATOM 779 O O . SER A 1 98 ? 1.442 -13.581 -2.365 1.00 85.12 98 SER A O 1
ATOM 781 N N . ASP A 1 99 ? 0.645 -15.543 -3.104 1.00 82.50 99 ASP A N 1
ATOM 782 C CA . ASP A 1 99 ? 1.303 -15.441 -4.410 1.00 82.50 99 ASP A CA 1
ATOM 783 C C . ASP A 1 99 ? 0.756 -14.266 -5.237 1.00 82.50 99 ASP A C 1
ATOM 785 O O . ASP A 1 99 ? 1.501 -13.644 -5.992 1.00 82.50 99 ASP A O 1
ATOM 789 N N . THR A 1 100 ? -0.528 -13.940 -5.068 1.00 84.25 100 THR A N 1
ATOM 790 C CA . THR A 1 100 ? -1.253 -12.955 -5.883 1.00 84.25 100 THR A CA 1
ATOM 791 C C . THR A 1 100 ? -1.567 -11.661 -5.161 1.00 84.25 100 THR A C 1
ATOM 793 O O . THR A 1 100 ? -1.809 -10.661 -5.827 1.00 84.25 100 THR A O 1
ATOM 796 N N . ASP A 1 101 ? -1.571 -11.657 -3.829 1.00 88.38 101 ASP A N 1
ATOM 797 C CA . ASP A 1 101 ? -2.118 -10.557 -3.048 1.00 88.38 101 ASP A CA 1
ATOM 798 C C . ASP A 1 101 ? -1.305 -10.282 -1.786 1.00 88.38 101 ASP A C 1
ATOM 800 O O . ASP A 1 101 ? -0.741 -11.170 -1.140 1.00 88.38 101 ASP A O 1
ATOM 804 N N . PHE A 1 102 ? -1.334 -9.021 -1.383 1.00 88.81 102 PHE A N 1
ATOM 805 C CA . PHE A 1 102 ? -0.938 -8.577 -0.065 1.00 88.81 102 PHE A CA 1
ATOM 806 C C . PHE A 1 102 ? -2.170 -8.118 0.706 1.00 88.81 102 PHE A C 1
ATOM 808 O O . PHE A 1 102 ? -2.921 -7.256 0.253 1.00 88.81 102 PHE A O 1
ATOM 815 N N . ILE A 1 103 ? -2.393 -8.694 1.882 1.00 91.75 103 ILE A N 1
ATOM 816 C CA . ILE A 1 103 ? -3.576 -8.425 2.694 1.00 91.75 103 ILE A CA 1
ATOM 817 C C . ILE A 1 103 ? -3.148 -7.711 3.968 1.00 91.75 103 ILE A C 1
ATOM 819 O O . ILE A 1 103 ? -2.346 -8.233 4.744 1.00 91.75 103 ILE A O 1
ATOM 823 N N . VAL A 1 104 ? -3.730 -6.540 4.210 1.00 91.56 104 VAL A N 1
ATOM 824 C CA . VAL A 1 104 ? -3.619 -5.809 5.476 1.00 91.56 104 VAL A CA 1
ATOM 825 C C . VAL A 1 104 ? -4.880 -6.050 6.276 1.00 91.56 104 VAL A C 1
ATOM 827 O O . VAL A 1 104 ? -5.974 -5.775 5.799 1.00 91.56 104 VAL A O 1
ATOM 830 N N . ILE A 1 105 ? -4.738 -6.543 7.497 1.00 93.31 105 ILE A N 1
ATOM 831 C CA . ILE A 1 105 ? -5.858 -6.782 8.402 1.00 93.31 105 ILE A CA 1
ATOM 832 C C . ILE A 1 105 ? -5.789 -5.731 9.493 1.00 93.31 105 ILE A C 1
ATOM 834 O O . ILE A 1 105 ? -4.888 -5.775 10.327 1.00 93.31 105 ILE A O 1
ATOM 838 N N . ILE A 1 106 ? -6.722 -4.787 9.476 1.00 93.38 106 ILE A N 1
ATOM 839 C CA . ILE A 1 106 ? -6.876 -3.775 10.522 1.00 93.38 106 ILE A CA 1
ATOM 840 C C . ILE A 1 106 ? -7.827 -4.344 11.574 1.00 93.38 106 ILE A C 1
ATOM 842 O O . ILE A 1 106 ? -8.920 -4.803 11.232 1.00 93.38 106 ILE A O 1
ATOM 846 N N . ASP A 1 107 ? -7.426 -4.320 12.843 1.00 90.00 107 ASP A N 1
ATOM 847 C CA . ASP A 1 107 ? -8.273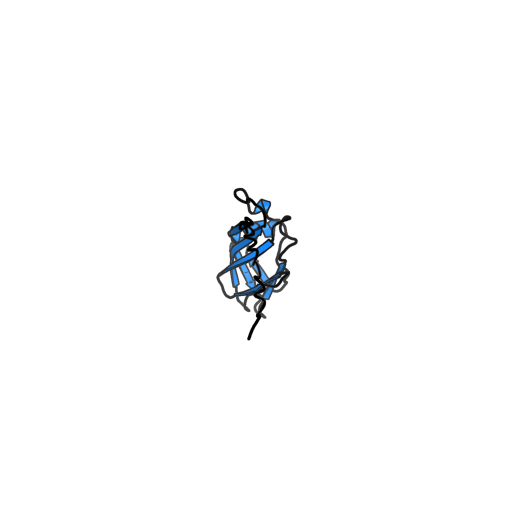 -4.803 13.936 1.00 90.00 107 ASP A CA 1
ATOM 848 C C . ASP A 1 107 ? -9.585 -4.004 14.027 1.00 90.00 107 ASP A C 1
ATOM 850 O O . ASP A 1 107 ? -9.663 -2.846 13.608 1.00 90.00 107 ASP A O 1
ATOM 854 N N . ALA A 1 108 ? -10.635 -4.607 14.594 1.00 86.25 108 ALA A N 1
ATOM 855 C CA . ALA A 1 108 ? -11.906 -3.913 14.820 1.00 86.25 108 ALA A CA 1
ATOM 856 C C . ALA A 1 108 ? -11.677 -2.647 15.662 1.00 86.25 108 ALA A C 1
ATOM 858 O O . ALA A 1 108 ? -10.942 -2.695 16.649 1.00 86.25 108 ALA A O 1
ATOM 859 N N . THR A 1 109 ? -12.292 -1.518 15.287 1.00 84.31 109 THR A N 1
ATOM 860 C CA . THR A 1 109 ? -12.055 -0.179 15.888 1.00 84.31 109 THR A CA 1
ATOM 861 C C . THR A 1 109 ? -10.610 0.333 15.789 1.00 84.31 109 THR A C 1
ATOM 863 O O . THR A 1 109 ? -10.272 1.374 16.355 1.00 84.31 109 THR A O 1
ATOM 866 N N . GLY A 1 110 ? -9.754 -0.395 15.077 1.00 88.69 110 GLY A N 1
ATOM 867 C CA . GLY A 1 110 ? -8.350 -0.095 14.900 1.00 88.69 110 GLY A CA 1
ATOM 868 C C . GLY A 1 110 ? -8.085 0.900 13.780 1.00 88.69 110 GLY A C 1
ATOM 869 O O . GLY A 1 110 ? -8.959 1.296 13.003 1.00 88.69 110 GLY A O 1
ATOM 870 N N . GLY A 1 111 ? -6.817 1.277 13.687 1.00 90.62 111 GLY A N 1
ATOM 871 C CA . GLY A 1 111 ? -6.312 2.095 12.601 1.00 90.62 111 GLY A CA 1
ATOM 872 C C . GLY A 1 111 ? -4.883 1.724 12.253 1.00 90.62 111 GLY A C 1
ATOM 873 O O . GLY A 1 111 ? -4.139 1.200 13.085 1.00 90.62 111 GLY A O 1
ATOM 874 N N . PHE A 1 112 ? -4.517 2.020 11.015 1.00 91.94 112 PHE A N 1
ATOM 875 C CA . PHE A 1 112 ? -3.208 1.758 10.443 1.00 91.94 112 PHE A CA 1
ATOM 876 C C . PHE A 1 112 ? -2.732 2.998 9.685 1.00 91.94 112 PHE A C 1
ATOM 878 O O . PHE A 1 112 ? -3.477 3.563 8.884 1.00 91.94 112 PHE A O 1
ATOM 885 N N . ARG A 1 113 ? -1.496 3.429 9.947 1.00 93.75 113 ARG A N 1
ATOM 886 C CA . ARG A 1 113 ? -0.799 4.451 9.158 1.00 93.75 113 ARG A CA 1
ATOM 887 C C . ARG A 1 113 ? 0.278 3.796 8.319 1.00 93.75 113 ARG A C 1
ATOM 889 O O . ARG A 1 113 ? 1.097 3.065 8.877 1.00 93.75 113 ARG A O 1
ATOM 896 N N . LEU A 1 114 ? 0.283 4.084 7.022 1.00 93.00 114 LEU A N 1
ATOM 897 C CA . LEU A 1 114 ? 1.245 3.536 6.074 1.00 93.00 114 LEU A CA 1
ATOM 898 C C . LEU A 1 114 ? 2.539 4.346 6.143 1.00 93.00 114 LEU A C 1
ATOM 900 O O . LEU A 1 114 ? 2.591 5.456 5.640 1.00 93.00 114 LEU A O 1
ATOM 904 N N . ASN A 1 115 ? 3.589 3.822 6.764 1.00 94.69 115 ASN A N 1
ATOM 905 C CA . ASN A 1 115 ? 4.862 4.543 6.830 1.00 94.69 115 ASN A CA 1
ATOM 906 C C . ASN A 1 115 ? 5.603 4.445 5.497 1.00 94.69 115 ASN A C 1
ATOM 908 O O . ASN A 1 115 ? 6.111 5.443 5.000 1.00 94.69 115 ASN A O 1
ATOM 912 N N . SER A 1 116 ? 5.642 3.246 4.920 1.00 94.44 116 SER A N 1
ATOM 913 C CA . SER A 1 116 ? 6.311 3.012 3.649 1.00 94.44 116 SER A CA 1
ATOM 914 C C . SER A 1 116 ? 5.751 1.805 2.915 1.00 94.44 116 SER A C 1
ATOM 916 O O . SER A 1 116 ? 5.110 0.921 3.495 1.00 94.44 116 SER A O 1
ATOM 918 N N . ILE A 1 117 ? 6.010 1.783 1.614 1.00 92.44 117 ILE A N 1
ATOM 919 C CA . ILE A 1 117 ? 5.736 0.667 0.719 1.00 92.44 117 ILE A CA 1
ATOM 920 C C . ILE A 1 117 ? 7.034 0.237 0.055 1.00 92.44 117 ILE A C 1
ATOM 922 O O . ILE A 1 117 ? 7.850 1.072 -0.327 1.00 92.44 117 ILE A O 1
ATOM 926 N N . MET A 1 118 ? 7.215 -1.068 -0.090 1.00 92.75 118 MET A N 1
ATOM 927 C CA . MET A 1 118 ? 8.371 -1.649 -0.747 1.00 92.75 118 MET A CA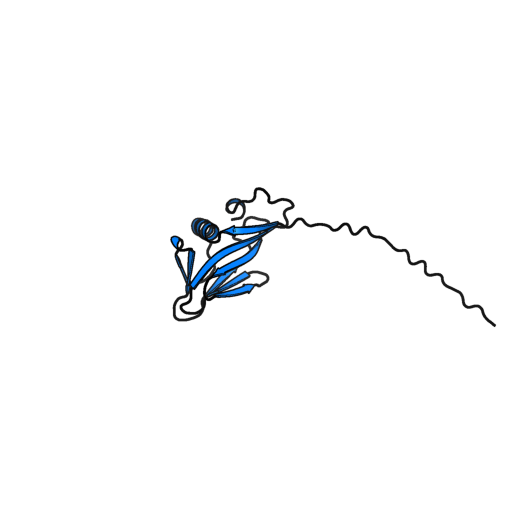 1
ATOM 928 C C . MET A 1 118 ? 7.927 -2.314 -2.045 1.00 92.75 118 MET A C 1
ATOM 930 O O . MET A 1 118 ? 7.044 -3.180 -2.038 1.00 92.75 118 MET A O 1
ATOM 934 N N . LEU A 1 119 ? 8.541 -1.897 -3.145 1.00 91.56 119 LEU A N 1
ATOM 935 C CA . LEU A 1 119 ? 8.264 -2.363 -4.498 1.00 91.56 119 LEU A CA 1
ATOM 936 C C . LEU A 1 119 ? 9.525 -2.997 -5.080 1.00 91.56 119 LEU A C 1
ATOM 938 O O . LEU A 1 119 ? 10.641 -2.596 -4.750 1.00 91.56 119 LEU A O 1
ATOM 942 N N . HIS A 1 120 ? 9.333 -4.009 -5.911 1.00 90.75 120 HIS A N 1
ATOM 943 C CA . HIS A 1 120 ? 10.389 -4.845 -6.453 1.00 90.75 120 HIS A CA 1
ATOM 944 C C . HIS A 1 120 ? 10.391 -4.801 -7.977 1.00 90.75 120 HIS A C 1
ATOM 946 O O . HIS A 1 120 ? 9.325 -4.799 -8.587 1.00 90.75 120 HIS A O 1
ATOM 952 N N . SER A 1 121 ? 11.572 -4.821 -8.584 1.00 90.44 121 SER A N 1
ATOM 953 C CA . SER A 1 121 ? 11.743 -5.009 -10.022 1.00 90.44 121 SER A CA 1
ATOM 954 C C . SER A 1 121 ? 12.979 -5.856 -10.308 1.00 90.44 121 SER A C 1
ATOM 956 O O . SER A 1 121 ? 14.005 -5.702 -9.647 1.00 90.44 121 SER A O 1
ATOM 958 N N . ASP A 1 122 ? 12.905 -6.691 -11.341 1.00 88.81 122 ASP A N 1
ATOM 959 C CA . ASP A 1 122 ? 14.056 -7.416 -11.896 1.00 88.81 122 ASP A CA 1
ATOM 960 C C . ASP A 1 122 ? 14.898 -6.545 -12.859 1.00 88.81 122 ASP A C 1
ATOM 962 O O . ASP A 1 122 ? 15.746 -7.058 -13.589 1.00 88.81 122 ASP A O 1
ATOM 966 N N . ALA A 1 123 ? 14.641 -5.232 -12.926 1.00 85.88 123 ALA A N 1
ATOM 967 C CA . ALA A 1 123 ? 15.366 -4.316 -13.799 1.00 85.88 123 ALA A CA 1
ATOM 968 C C . ALA A 1 123 ? 16.825 -4.108 -13.357 1.00 85.88 123 ALA A C 1
ATOM 970 O O . ALA A 1 123 ? 17.106 -3.826 -12.197 1.00 85.88 123 ALA A O 1
ATOM 971 N N . ASP A 1 124 ? 17.746 -4.113 -14.326 1.00 80.06 124 ASP A N 1
ATOM 972 C CA . ASP A 1 124 ? 19.189 -4.004 -14.074 1.00 80.06 124 ASP A CA 1
ATOM 973 C C . ASP A 1 124 ? 19.641 -2.660 -13.455 1.00 80.06 124 ASP A C 1
ATOM 975 O O . ASP A 1 124 ? 20.762 -2.564 -12.950 1.00 80.06 124 ASP A O 1
ATOM 979 N N . ASN A 1 125 ? 18.813 -1.608 -13.525 1.00 81.94 125 ASN A N 1
ATOM 980 C CA . ASN A 1 125 ? 19.091 -0.282 -12.964 1.00 81.94 125 ASN A CA 1
ATOM 981 C C . ASN A 1 125 ? 17.791 0.471 -12.621 1.00 81.94 125 ASN A C 1
ATOM 983 O O . ASN A 1 125 ? 16.923 0.615 -13.482 1.00 81.94 125 ASN A O 1
ATOM 987 N N . CYS A 1 126 ? 17.714 1.027 -11.406 1.00 85.19 126 CYS A N 1
ATOM 988 C CA . CYS A 1 126 ? 16.582 1.824 -10.920 1.00 85.19 126 CYS A CA 1
ATOM 989 C C . CYS A 1 126 ? 16.980 3.178 -10.304 1.00 85.19 126 CYS A C 1
ATOM 991 O O . CYS A 1 126 ? 16.201 3.769 -9.562 1.00 85.19 126 CYS A O 1
ATOM 993 N N . GLU A 1 127 ? 18.178 3.699 -10.603 1.00 81.94 127 GLU A N 1
ATOM 994 C CA . GLU A 1 127 ? 18.693 4.956 -10.022 1.00 81.94 127 GLU A CA 1
ATOM 995 C C . GLU A 1 127 ? 17.786 6.177 -10.261 1.00 81.94 127 GLU A C 1
ATOM 997 O O . GLU A 1 127 ? 17.811 7.117 -9.472 1.00 81.94 127 GLU A O 1
ATOM 1002 N N . ASN A 1 128 ? 16.972 6.165 -11.322 1.00 84.88 128 ASN A N 1
ATOM 1003 C CA . ASN A 1 128 ? 16.068 7.267 -11.678 1.00 84.88 128 ASN A CA 1
ATOM 1004 C C . ASN A 1 128 ? 14.583 6.923 -11.494 1.00 84.88 128 ASN A C 1
ATOM 1006 O O . ASN A 1 128 ? 13.719 7.653 -11.983 1.00 84.88 128 ASN A O 1
ATOM 1010 N N . THR A 1 129 ? 14.271 5.802 -10.846 1.00 88.69 129 THR A N 1
ATOM 1011 C CA . THR A 1 129 ? 12.885 5.389 -10.640 1.00 88.69 129 THR A CA 1
ATOM 1012 C C . THR A 1 129 ? 12.212 6.288 -9.609 1.00 88.69 129 THR A C 1
ATOM 1014 O O . THR A 1 129 ? 12.685 6.442 -8.485 1.00 88.69 129 THR A O 1
ATOM 1017 N N . THR A 1 130 ? 11.063 6.845 -9.983 1.00 90.50 130 THR A N 1
ATOM 1018 C CA . THR A 1 130 ? 10.183 7.601 -9.089 1.00 90.50 130 THR A CA 1
ATOM 1019 C C . THR A 1 130 ? 8.867 6.862 -8.893 1.00 90.50 130 THR A C 1
ATOM 1021 O O . THR A 1 130 ? 8.489 6.017 -9.705 1.00 90.50 130 THR A O 1
ATOM 1024 N N . LEU A 1 131 ? 8.119 7.228 -7.855 1.00 90.12 131 LEU A N 1
ATOM 1025 C CA . LEU A 1 131 ? 6.793 6.669 -7.606 1.00 90.12 131 LEU A CA 1
ATOM 1026 C C . LEU A 1 131 ? 5.849 6.827 -8.816 1.00 90.12 131 LEU A C 1
ATOM 1028 O O . LEU A 1 131 ? 5.092 5.916 -9.137 1.00 90.12 131 LEU A O 1
ATOM 1032 N N . GLU A 1 132 ? 5.936 7.952 -9.531 1.00 87.69 132 GLU A N 1
ATOM 1033 C CA . GLU A 1 132 ? 5.142 8.208 -10.740 1.00 87.69 132 GLU A CA 1
ATOM 1034 C C . GLU A 1 132 ? 5.475 7.240 -11.881 1.00 87.69 132 GLU A C 1
ATOM 1036 O O . GLU A 1 132 ? 4.578 6.851 -12.620 1.00 87.69 132 GLU A O 1
ATOM 1041 N N . THR A 1 133 ? 6.742 6.827 -12.010 1.00 88.06 133 THR A N 1
ATOM 1042 C CA . THR A 1 133 ? 7.159 5.838 -13.020 1.00 88.06 133 THR A CA 1
ATOM 1043 C C . THR A 1 133 ? 6.804 4.401 -12.650 1.00 88.06 133 THR A C 1
ATOM 1045 O O . THR A 1 133 ? 6.862 3.525 -13.511 1.00 88.06 133 THR A O 1
ATOM 1048 N N . VAL A 1 134 ? 6.448 4.146 -11.389 1.00 90.06 134 VAL A N 1
ATOM 1049 C CA . VAL A 1 134 ? 6.124 2.806 -10.880 1.00 90.06 134 VAL A CA 1
ATOM 1050 C C . VAL A 1 134 ? 4.615 2.555 -10.841 1.00 90.06 134 VAL A C 1
ATOM 1052 O O . VAL A 1 134 ? 4.182 1.441 -11.116 1.00 90.06 134 VAL A O 1
ATOM 1055 N N . LEU A 1 135 ? 3.820 3.577 -10.515 1.00 87.94 135 LEU A N 1
ATOM 1056 C CA . LEU A 1 135 ? 2.350 3.566 -10.568 1.00 87.94 135 LEU A CA 1
ATOM 1057 C C . LEU A 1 135 ? 1.825 3.850 -11.978 1.00 87.94 135 LEU A C 1
ATOM 1059 O O . LEU A 1 135 ? 0.592 3.785 -12.157 1.00 87.94 135 LEU A O 1
#

Secondary structure (DSSP, 8-state):
------------------------PEEEEEEHHHHHHHHHHTT---B-SSEEEEGGGTEEEE-TTS-EEEEEESSSSSPTT-EEEEEEEEESEEEEE-SSEEEEEEPTT-EEEEEEEEEEE--S--TT--HHHH-

Foldseek 3Di:
DDDDDDDPDPPPPPPPPPPPPPLVKDKDKDFLLVLLVVCVVVVHFFDWDQWDADSVVQKIFGEQPFKTKGKDFQDDSWPPQKGWDDWDWDKAWDWDDDPTIIIIIAGRRIMIHTGITIMMGSDNDCPPPDSVNTD

Radius of gyration: 24.24 Å; chains: 1; bounding box: 64×79×32 Å

pLDDT: mean 80.89, std 17.23, range [31.45, 95.44]